Protein AF-A0A3N1SVG0-F1 (afdb_monomer_lite)

Sequence (74 aa):
MARVRYIGAGPVSVPELGRTVQPDELVEVPDSRFEGYVCQPGSWEAVEEPKAESAPAAKKTTTAAKSATTSKEV

Structure (mmCIF, N/CA/C/O backbone):
data_AF-A0A3N1SVG0-F1
#
_entry.id   AF-A0A3N1SVG0-F1
#
loop_
_atom_site.group_PDB
_atom_site.id
_atom_site.type_symbol
_atom_site.label_atom_id
_atom_site.label_alt_id
_atom_site.label_comp_id
_atom_site.label_asym_id
_atom_site.label_entity_id
_atom_site.label_seq_id
_atom_site.pdbx_PDB_ins_code
_atom_site.Cartn_x
_atom_site.Cartn_y
_atom_site.Cartn_z
_atom_site.occupancy
_atom_site.B_iso_or_equiv
_atom_site.auth_seq_id
_atom_site.auth_comp_id
_atom_site.auth_asym_id
_atom_site.auth_atom_id
_atom_site.pdbx_PDB_model_num
ATOM 1 N N . MET A 1 1 ? -9.014 5.778 9.458 1.00 77.50 1 MET A N 1
ATOM 2 C CA . MET A 1 1 ? -8.681 5.341 8.092 1.00 77.50 1 MET A CA 1
ATOM 3 C C . MET A 1 1 ? -7.307 5.899 7.787 1.00 77.50 1 MET A C 1
ATOM 5 O O . MET A 1 1 ? -7.043 7.022 8.205 1.00 77.50 1 MET A O 1
ATOM 9 N N . ALA A 1 2 ? -6.466 5.152 7.076 1.00 83.50 2 ALA A N 1
ATOM 10 C CA . ALA A 1 2 ? -5.116 5.568 6.697 1.00 83.50 2 ALA A CA 1
ATOM 11 C C . ALA A 1 2 ? -4.956 5.568 5.174 1.00 83.50 2 ALA A C 1
ATOM 13 O O 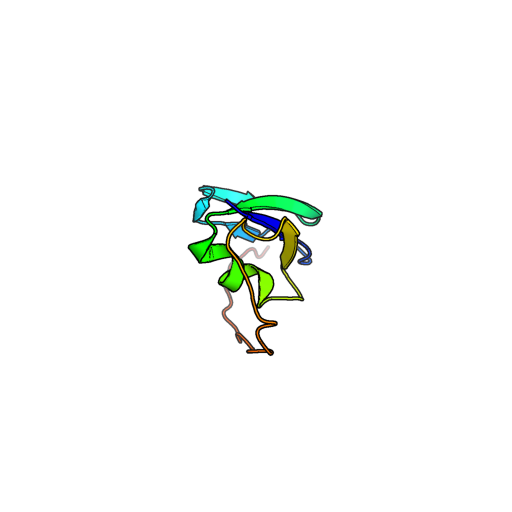. ALA A 1 2 ? -5.694 4.863 4.480 1.00 83.50 2 ALA A O 1
ATOM 14 N N . ARG A 1 3 ? -3.984 6.319 4.640 1.00 86.94 3 ARG A N 1
ATOM 15 C CA . ARG A 1 3 ? -3.712 6.338 3.193 1.00 86.94 3 ARG A CA 1
ATOM 16 C C . ARG A 1 3 ? -2.316 5.849 2.872 1.00 86.94 3 ARG A C 1
ATOM 18 O O . ARG A 1 3 ? -1.324 6.347 3.407 1.00 86.94 3 ARG A O 1
ATOM 25 N N . VAL A 1 4 ? -2.257 4.903 1.943 1.00 87.44 4 VAL A N 1
ATOM 26 C CA . VAL A 1 4 ? -1.014 4.357 1.403 1.00 87.44 4 VAL A CA 1
ATOM 27 C C . VAL A 1 4 ? -0.966 4.586 -0.099 1.00 87.44 4 VAL A C 1
ATOM 29 O O . VAL A 1 4 ? -1.976 4.477 -0.790 1.00 87.44 4 VAL A O 1
ATOM 32 N N . ARG A 1 5 ? 0.211 4.917 -0.613 1.00 90.06 5 ARG A N 1
ATOM 33 C CA . ARG A 1 5 ? 0.486 4.985 -2.044 1.00 90.06 5 ARG A CA 1
ATOM 34 C C . ARG A 1 5 ? 1.099 3.676 -2.488 1.00 90.06 5 ARG A C 1
ATOM 36 O O . ARG A 1 5 ? 2.013 3.168 -1.840 1.00 90.06 5 ARG A O 1
ATOM 43 N N . TYR A 1 6 ? 0.618 3.142 -3.597 1.00 91.06 6 TYR A N 1
ATOM 44 C CA . TYR A 1 6 ? 1.265 2.006 -4.223 1.00 91.06 6 TYR A CA 1
ATOM 45 C C . TYR A 1 6 ? 2.479 2.486 -5.024 1.00 91.06 6 TYR A C 1
ATOM 47 O O . TYR A 1 6 ? 2.345 3.304 -5.924 1.00 91.06 6 TYR A O 1
ATOM 55 N N . ILE A 1 7 ? 3.669 1.990 -4.697 1.00 91.00 7 ILE A N 1
ATOM 56 C CA . ILE A 1 7 ? 4.938 2.332 -5.369 1.00 91.00 7 ILE A CA 1
ATOM 57 C C . ILE A 1 7 ? 5.559 1.121 -6.080 1.00 91.00 7 ILE A C 1
ATOM 59 O O . ILE A 1 7 ? 6.720 1.149 -6.483 1.00 91.00 7 ILE A O 1
ATOM 63 N N . GLY A 1 8 ? 4.814 0.019 -6.193 1.00 86.06 8 GLY A N 1
ATOM 64 C CA . GLY A 1 8 ? 5.290 -1.177 -6.877 1.00 86.06 8 GLY A CA 1
ATOM 65 C C . GLY A 1 8 ? 5.295 -1.033 -8.402 1.00 86.06 8 GLY A C 1
ATOM 66 O O . GLY A 1 8 ? 4.637 -0.173 -8.981 1.00 86.06 8 GLY A O 1
ATOM 67 N N . ALA A 1 9 ? 6.048 -1.911 -9.065 1.00 83.88 9 ALA A N 1
ATOM 68 C CA . ALA A 1 9 ? 6.333 -1.818 -10.499 1.00 83.88 9 ALA A CA 1
ATOM 69 C C . ALA A 1 9 ? 5.158 -2.186 -11.432 1.00 83.88 9 ALA A C 1
ATOM 71 O O . ALA A 1 9 ? 5.278 -2.036 -12.646 1.00 83.88 9 ALA A O 1
ATOM 72 N N . GLY A 1 10 ? 4.041 -2.699 -10.911 1.00 86.19 10 GLY A N 1
ATOM 73 C CA . GLY A 1 10 ? 2.900 -3.117 -11.726 1.00 86.19 10 GLY A CA 1
ATOM 74 C C . GLY A 1 10 ? 1.620 -3.245 -10.906 1.00 86.19 10 GLY A C 1
ATOM 75 O O . GLY A 1 10 ? 1.699 -3.327 -9.691 1.00 86.19 10 GLY A O 1
ATOM 76 N N . PRO A 1 11 ? 0.438 -3.260 -11.536 1.00 89.56 11 PRO A N 1
ATOM 77 C CA . PRO A 1 11 ? -0.837 -3.193 -10.829 1.00 89.56 11 PRO A CA 1
ATOM 78 C C . PRO A 1 11 ? -1.007 -4.319 -9.801 1.00 89.56 11 PRO A C 1
ATOM 80 O O . PRO A 1 11 ? -0.722 -5.484 -10.086 1.00 89.56 11 PRO A O 1
ATOM 83 N N . VAL A 1 12 ? -1.526 -3.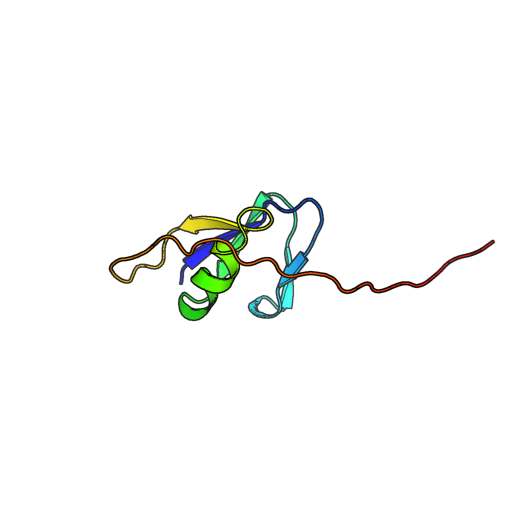976 -8.619 1.00 87.12 12 VAL A N 1
ATOM 84 C CA . VAL A 1 12 ? -1.745 -4.921 -7.515 1.00 87.12 12 VAL A CA 1
ATOM 85 C C . VAL A 1 12 ? -3.218 -4.996 -7.137 1.00 87.12 12 VAL A C 1
ATOM 87 O O . VAL A 1 12 ? -3.903 -3.983 -7.034 1.00 87.12 12 VAL A O 1
ATOM 90 N N . SER A 1 13 ? -3.732 -6.202 -6.908 1.00 87.75 13 SER A N 1
ATOM 91 C CA . SER A 1 13 ? -5.097 -6.384 -6.409 1.00 87.75 13 SER A CA 1
ATOM 92 C C . SER A 1 13 ? -5.144 -6.146 -4.906 1.00 87.75 13 SER A C 1
ATOM 94 O O . SER A 1 13 ? -4.473 -6.851 -4.153 1.00 87.75 13 SER A O 1
ATOM 96 N N . VAL A 1 14 ? -5.970 -5.195 -4.465 1.00 83.62 14 VAL A N 1
ATOM 97 C CA . VAL A 1 14 ? -6.216 -4.934 -3.043 1.00 83.62 14 VAL A CA 1
ATOM 98 C C . VAL A 1 14 ? -7.583 -5.510 -2.666 1.00 83.62 14 VAL A C 1
ATOM 100 O O . VAL A 1 14 ? -8.606 -4.942 -3.058 1.00 83.62 14 VAL A O 1
ATOM 103 N N . PRO A 1 15 ? -7.636 -6.619 -1.900 1.00 79.94 15 PRO A N 1
ATOM 104 C CA . PRO A 1 15 ? -8.896 -7.277 -1.546 1.00 79.94 15 PRO A CA 1
ATOM 105 C C . PRO A 1 15 ? -9.869 -6.353 -0.811 1.00 79.94 15 PRO A C 1
ATOM 107 O O . PRO A 1 15 ? -11.067 -6.396 -1.062 1.00 79.94 15 PRO A O 1
ATOM 110 N N . GLU A 1 16 ? -9.340 -5.476 0.041 1.00 78.69 16 GLU A N 1
ATOM 111 C CA . GLU A 1 16 ? -10.117 -4.536 0.858 1.00 78.69 16 GLU A CA 1
ATOM 112 C C . GLU A 1 16 ? -10.889 -3.504 0.011 1.00 78.69 16 GLU A C 1
ATOM 114 O O . GLU A 1 16 ? -11.921 -3.001 0.439 1.00 78.69 16 GLU A O 1
ATOM 119 N N . LEU A 1 17 ? -10.414 -3.207 -1.206 1.00 81.44 17 LEU A N 1
ATOM 120 C CA . LEU A 1 17 ? -11.057 -2.276 -2.143 1.00 81.44 17 LEU A CA 1
ATOM 121 C C . LEU A 1 17 ? -11.856 -2.994 -3.236 1.00 81.44 17 LEU A C 1
ATOM 123 O O . LEU A 1 17 ? -12.524 -2.339 -4.035 1.00 81.44 17 LEU A O 1
ATOM 127 N N . GLY A 1 18 ? -11.727 -4.322 -3.334 1.00 85.44 18 GLY A N 1
ATOM 128 C CA . GLY A 1 18 ? -12.302 -5.112 -4.422 1.00 85.44 18 GLY A CA 1
ATOM 129 C C . GLY A 1 18 ? -11.807 -4.711 -5.818 1.00 85.44 18 GLY A C 1
ATOM 130 O O . GLY A 1 18 ? -12.476 -5.015 -6.804 1.00 85.44 18 GLY A O 1
ATOM 131 N N . ARG A 1 19 ? -10.667 -4.010 -5.925 1.00 87.38 19 ARG A N 1
ATOM 132 C CA . ARG A 1 19 ? -10.134 -3.485 -7.192 1.00 87.38 19 ARG A CA 1
ATOM 133 C C . ARG A 1 19 ? -8.608 -3.568 -7.265 1.00 87.38 19 ARG A C 1
ATOM 135 O O . ARG A 1 19 ? -7.926 -3.693 -6.246 1.00 87.38 19 ARG A O 1
ATOM 142 N N . THR A 1 20 ? -8.078 -3.480 -8.481 1.00 89.69 20 THR A N 1
ATOM 143 C CA . THR A 1 20 ? -6.642 -3.310 -8.744 1.00 89.69 20 THR A CA 1
ATOM 144 C C . THR A 1 20 ? -6.224 -1.855 -8.599 1.00 89.69 20 THR A C 1
ATOM 146 O O . THR A 1 20 ? -6.929 -0.961 -9.061 1.00 89.69 20 THR A O 1
ATOM 149 N N . VAL A 1 21 ? -5.063 -1.650 -7.995 1.00 90.25 21 VAL A N 1
ATOM 150 C CA . VAL A 1 21 ? -4.435 -0.360 -7.720 1.00 90.25 21 VAL A CA 1
ATOM 151 C C . VAL A 1 21 ? -3.242 -0.207 -8.652 1.00 90.25 21 VAL A C 1
ATOM 153 O O . VAL A 1 21 ? -2.437 -1.135 -8.776 1.00 90.25 21 VAL A O 1
ATOM 156 N N . GLN A 1 22 ? -3.153 0.930 -9.337 1.00 92.44 22 GLN A N 1
ATOM 157 C CA . GLN A 1 22 ? -2.042 1.221 -10.243 1.00 92.44 22 GLN A CA 1
ATOM 158 C C . GLN A 1 22 ? -0.810 1.746 -9.491 1.00 92.44 22 GLN A C 1
ATOM 160 O O . GLN A 1 22 ? -0.945 2.262 -8.379 1.00 92.44 22 GLN A O 1
ATOM 165 N N . PRO A 1 23 ? 0.397 1.646 -10.081 1.00 90.50 23 PRO A N 1
ATOM 166 C CA . PRO A 1 23 ? 1.567 2.380 -9.604 1.00 90.50 23 PRO A CA 1
ATOM 167 C C . PRO A 1 23 ? 1.239 3.862 -9.416 1.00 90.50 23 PRO A C 1
ATOM 169 O O . PRO A 1 23 ? 0.514 4.449 -10.217 1.00 90.50 23 PRO A O 1
ATOM 172 N N . ASP A 1 24 ? 1.750 4.442 -8.337 1.00 88.75 24 ASP A N 1
ATOM 173 C CA . ASP A 1 24 ? 1.523 5.817 -7.893 1.00 88.75 24 ASP A CA 1
ATOM 174 C C . ASP A 1 24 ? 0.097 6.160 -7.441 1.00 88.75 24 ASP A C 1
ATOM 176 O O . ASP A 1 24 ? -0.159 7.293 -7.028 1.00 88.75 24 ASP A O 1
ATOM 180 N N . GLU A 1 25 ? -0.826 5.201 -7.447 1.00 89.62 25 GLU A N 1
ATOM 181 C CA . GLU A 1 25 ? -2.181 5.417 -6.955 1.00 89.62 25 GLU A CA 1
ATOM 182 C C . GLU A 1 25 ? -2.206 5.451 -5.420 1.00 89.62 25 GLU A C 1
ATOM 184 O O . GLU A 1 25 ? -1.613 4.607 -4.739 1.00 89.62 25 GLU A O 1
ATOM 189 N N . LEU A 1 26 ? -2.919 6.435 -4.867 1.00 89.31 26 LEU A N 1
ATOM 190 C CA . LEU A 1 26 ? -3.209 6.502 -3.440 1.00 89.31 26 LEU A CA 1
ATOM 191 C C . LEU A 1 26 ? -4.499 5.760 -3.134 1.00 89.31 26 LEU A C 1
ATOM 193 O O . LEU A 1 26 ? -5.533 5.988 -3.766 1.00 89.31 26 LEU A O 1
ATOM 197 N N . VAL A 1 27 ? -4.448 4.934 -2.099 1.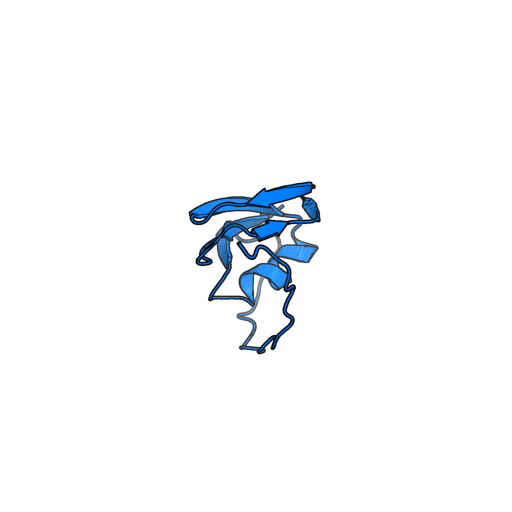00 88.25 27 VAL A N 1
ATOM 198 C CA . VAL A 1 27 ? -5.598 4.187 -1.620 1.00 88.25 27 VAL A CA 1
ATOM 199 C C . VAL A 1 27 ? -5.805 4.361 -0.132 1.00 88.25 27 VAL A C 1
ATOM 201 O O . VAL A 1 27 ? -4.864 4.448 0.656 1.00 88.25 27 VAL A O 1
ATOM 204 N N . GLU A 1 28 ? -7.076 4.410 0.244 1.00 88.56 28 GLU A N 1
ATOM 205 C CA . GLU A 1 28 ? -7.501 4.499 1.629 1.00 88.56 28 GLU A CA 1
ATOM 206 C C . GLU A 1 28 ? -7.779 3.091 2.154 1.00 88.56 28 GLU A C 1
ATOM 208 O O . GLU A 1 28 ? -8.539 2.328 1.558 1.00 88.56 28 GLU A O 1
ATOM 213 N N . VAL A 1 29 ? -7.123 2.734 3.251 1.00 84.81 29 VAL A N 1
ATOM 214 C CA . VAL A 1 29 ? -7.227 1.422 3.887 1.00 84.81 29 VAL A CA 1
ATOM 215 C C . VAL A 1 29 ? -7.619 1.585 5.357 1.00 84.81 29 VAL A C 1
ATOM 217 O O . VAL A 1 29 ? -7.330 2.617 5.974 1.00 84.81 29 VAL A O 1
ATOM 220 N N . PRO A 1 30 ? -8.261 0.573 5.960 1.00 85.25 30 PRO A N 1
ATOM 221 C CA . PRO A 1 30 ? -8.483 0.559 7.400 1.00 85.25 30 PRO A CA 1
ATOM 222 C C . PRO A 1 30 ? -7.151 0.647 8.158 1.00 85.25 30 PRO A C 1
ATOM 224 O O . PRO A 1 30 ? -6.177 -0.001 7.772 1.00 85.25 30 PRO A O 1
ATOM 227 N N . ASP A 1 31 ? -7.106 1.393 9.265 1.00 80.69 31 ASP A N 1
ATOM 228 C CA . ASP A 1 31 ? -5.879 1.613 10.050 1.00 80.69 31 ASP A CA 1
ATOM 229 C C . ASP A 1 31 ? -5.265 0.284 10.524 1.00 80.69 31 ASP A C 1
ATOM 231 O O . ASP A 1 31 ? -4.052 0.108 10.487 1.00 80.69 31 ASP A O 1
ATOM 235 N N . SER A 1 32 ? -6.102 -0.710 10.851 1.00 82.75 32 SER A N 1
ATOM 236 C CA . SER A 1 32 ? -5.673 -2.067 11.231 1.00 82.75 32 SER A CA 1
ATOM 237 C C . SER A 1 32 ? -4.888 -2.809 10.141 1.00 82.75 32 SER A C 1
ATOM 239 O O . SER A 1 32 ? -4.205 -3.786 10.435 1.00 82.75 32 SER A O 1
ATOM 241 N N . ARG A 1 33 ? -5.000 -2.386 8.876 1.00 80.88 33 ARG A N 1
ATOM 242 C CA . ARG A 1 33 ? -4.269 -2.953 7.734 1.00 80.88 33 ARG A CA 1
ATOM 243 C C . ARG A 1 33 ? -3.079 -2.097 7.304 1.00 80.88 33 ARG A C 1
ATOM 245 O O . ARG A 1 33 ? -2.229 -2.618 6.587 1.00 80.88 33 ARG A O 1
ATOM 252 N N . PHE A 1 34 ? -3.005 -0.834 7.731 1.00 84.44 34 PHE A N 1
ATOM 253 C CA . PHE A 1 34 ? -1.963 0.118 7.334 1.00 84.44 34 PHE A CA 1
ATOM 254 C C . PHE A 1 34 ? -0.556 -0.451 7.535 1.00 84.44 34 PHE A C 1
ATOM 256 O O . PHE A 1 34 ? 0.216 -0.495 6.580 1.00 84.44 34 PHE A O 1
ATOM 263 N N . GLU A 1 35 ? -0.267 -0.981 8.730 1.00 81.69 35 GLU A N 1
ATOM 264 C CA . GLU A 1 35 ? 1.026 -1.600 9.064 1.00 81.69 35 GLU A CA 1
ATOM 265 C C . GLU A 1 35 ? 1.444 -2.696 8.075 1.00 81.69 35 GLU A C 1
ATOM 267 O O . GLU A 1 35 ? 2.601 -2.760 7.662 1.00 81.69 35 GLU A O 1
ATOM 272 N N . GLY A 1 36 ? 0.498 -3.533 7.639 1.00 83.44 36 GLY A N 1
ATOM 273 C CA . GLY A 1 36 ? 0.775 -4.618 6.698 1.00 83.44 36 GLY A CA 1
ATOM 274 C C . GLY A 1 36 ? 1.216 -4.128 5.316 1.00 83.44 36 GLY A C 1
ATOM 275 O O . GLY A 1 36 ? 1.988 -4.814 4.648 1.00 83.44 36 GLY A O 1
ATOM 276 N N . TYR A 1 37 ? 0.761 -2.940 4.907 1.00 84.31 37 TYR A N 1
ATOM 277 C CA . TYR A 1 37 ? 1.180 -2.299 3.665 1.00 84.31 37 TYR A CA 1
ATOM 278 C C . TYR A 1 37 ? 2.516 -1.578 3.847 1.00 84.31 37 TYR A C 1
ATOM 280 O O . TYR A 1 37 ? 3.465 -1.869 3.128 1.00 84.31 37 TYR A O 1
ATOM 288 N N . VAL A 1 38 ? 2.648 -0.702 4.845 1.00 83.69 38 VAL A N 1
ATOM 289 C CA . VAL A 1 38 ? 3.861 0.125 5.019 1.00 83.69 38 VAL A CA 1
ATOM 290 C C . VAL A 1 38 ? 5.105 -0.674 5.423 1.00 83.69 38 VAL A C 1
ATOM 292 O O . VAL A 1 38 ? 6.225 -0.239 5.167 1.00 83.69 38 VAL A O 1
ATOM 295 N N . CYS A 1 39 ? 4.940 -1.883 5.968 1.00 85.56 39 CYS A N 1
ATOM 296 C CA . CYS A 1 39 ? 6.041 -2.828 6.193 1.00 85.56 39 CYS A CA 1
ATOM 297 C C . CYS A 1 39 ? 6.611 -3.418 4.876 1.00 85.56 39 CYS A C 1
ATOM 299 O O . CYS A 1 39 ? 7.606 -4.147 4.886 1.00 85.56 39 CYS A O 1
ATOM 301 N N . GLN A 1 40 ? 6.029 -3.075 3.720 1.00 84.06 40 GLN A N 1
ATOM 302 C CA . GLN A 1 40 ? 6.497 -3.445 2.382 1.00 84.06 40 GLN A CA 1
ATOM 303 C C . GLN A 1 40 ? 7.053 -2.226 1.617 1.00 84.06 40 GLN A C 1
ATOM 305 O O . GLN A 1 40 ? 6.460 -1.793 0.626 1.00 84.06 40 GLN A O 1
ATOM 310 N N . PRO A 1 41 ? 8.234 -1.699 1.991 1.00 77.00 41 PRO A N 1
ATOM 311 C CA . PRO A 1 41 ? 8.776 -0.446 1.448 1.00 77.00 41 PRO A CA 1
ATOM 312 C C . PRO A 1 41 ? 9.144 -0.488 -0.047 1.00 77.00 41 PRO A C 1
ATOM 314 O O . PRO A 1 41 ? 9.540 0.526 -0.604 1.00 77.00 41 PRO A O 1
ATOM 317 N N . GLY A 1 42 ? 9.068 -1.651 -0.704 1.00 83.56 42 GLY A N 1
ATOM 318 C CA . GLY A 1 42 ? 9.244 -1.789 -2.158 1.00 83.56 42 GLY A CA 1
ATOM 319 C C . GLY A 1 42 ? 7.930 -1.875 -2.940 1.00 83.56 42 GLY A C 1
ATOM 320 O O . GLY A 1 42 ? 7.943 -2.122 -4.142 1.00 83.56 42 GLY A O 1
ATOM 321 N N . SER A 1 43 ? 6.788 -1.771 -2.264 1.00 85.81 43 SER A N 1
ATOM 322 C CA . SER A 1 43 ? 5.464 -1.898 -2.879 1.00 85.81 43 SER A CA 1
ATOM 323 C C . SER A 1 43 ? 4.490 -0.841 -2.379 1.00 85.81 43 SER A C 1
ATOM 325 O O . SER A 1 43 ? 3.654 -0.401 -3.157 1.00 85.81 43 SER A O 1
ATOM 327 N N . TRP A 1 44 ? 4.620 -0.381 -1.135 1.00 88.94 44 TRP A N 1
ATOM 328 C CA . TRP A 1 44 ? 3.709 0.589 -0.537 1.00 88.94 44 TRP A CA 1
ATOM 329 C C . TRP A 1 44 ? 4.461 1.666 0.244 1.00 88.94 44 TRP A C 1
ATOM 331 O O . TRP A 1 44 ? 5.462 1.392 0.904 1.00 88.94 44 TRP A O 1
ATOM 341 N N . GLU A 1 45 ? 3.939 2.885 0.187 1.00 87.56 45 GLU A N 1
ATOM 342 C CA . GLU A 1 45 ? 4.453 4.071 0.864 1.00 87.56 45 GLU A CA 1
ATOM 343 C C . GLU A 1 45 ? 3.358 4.672 1.754 1.00 87.56 45 GLU A C 1
ATOM 345 O O . GLU A 1 45 ? 2.209 4.822 1.337 1.00 87.56 45 GLU A O 1
ATOM 350 N N . ALA A 1 46 ? 3.706 5.005 2.996 1.00 85.44 46 ALA A N 1
ATOM 351 C CA . ALA A 1 46 ? 2.819 5.714 3.911 1.00 85.44 46 ALA A CA 1
ATOM 352 C C . ALA A 1 46 ? 2.645 7.162 3.438 1.00 85.44 46 ALA A C 1
ATOM 354 O O . ALA A 1 46 ? 3.614 7.917 3.448 1.00 85.44 46 ALA A O 1
ATOM 355 N N . VAL A 1 47 ? 1.430 7.559 3.050 1.00 85.94 47 VAL A N 1
ATOM 356 C CA . VAL A 1 47 ? 1.149 8.966 2.713 1.00 85.94 47 VAL A CA 1
ATOM 357 C C . VAL A 1 47 ? 0.474 9.683 3.869 1.00 85.94 47 VAL A C 1
ATOM 359 O O . VAL A 1 47 ? 0.847 10.803 4.204 1.00 85.94 47 VAL A O 1
ATOM 362 N N . GLU A 1 48 ? -0.520 9.045 4.480 1.00 80.75 48 GLU A N 1
ATOM 363 C CA . GLU A 1 48 ? -1.251 9.603 5.613 1.00 80.75 48 GLU A CA 1
ATOM 364 C C . GLU A 1 48 ? -1.256 8.562 6.731 1.00 80.75 48 GLU A C 1
ATOM 366 O O . GLU A 1 48 ? -1.880 7.502 6.600 1.00 80.75 48 GLU A O 1
ATOM 371 N N . GLU A 1 49 ? -0.507 8.847 7.801 1.00 64.44 49 GLU A N 1
ATOM 372 C CA . GLU A 1 49 ? -0.441 7.984 8.980 1.00 64.44 49 GLU A CA 1
ATOM 373 C C . GLU A 1 49 ? -1.809 7.937 9.685 1.00 64.44 49 GLU A C 1
ATOM 375 O O . GLU A 1 49 ? -2.485 8.968 9.794 1.00 64.44 49 GLU A O 1
ATOM 380 N N . PRO A 1 50 ? -2.246 6.751 10.156 1.00 67.50 50 PRO A N 1
ATOM 381 C CA . PRO A 1 50 ? -3.502 6.603 10.879 1.00 67.50 50 PRO A CA 1
ATOM 382 C C . PRO A 1 50 ? -3.540 7.560 12.073 1.00 67.50 50 PRO A C 1
ATOM 384 O O . PRO A 1 50 ? -2.549 7.736 12.778 1.00 67.50 50 PRO A O 1
ATOM 387 N N . LYS A 1 51 ? -4.707 8.152 12.356 1.00 62.09 51 LYS A N 1
ATOM 388 C CA . LYS A 1 51 ? -4.888 9.174 13.411 1.00 62.09 51 LYS A CA 1
ATOM 389 C C . LYS A 1 51 ? -4.709 8.642 14.851 1.00 62.09 51 LYS A C 1
ATOM 391 O O . LYS A 1 51 ? -5.052 9.326 15.810 1.00 62.09 51 LYS A O 1
ATOM 396 N N . ALA A 1 52 ? -4.180 7.436 15.024 1.00 51.94 52 ALA A N 1
ATOM 397 C CA . ALA A 1 52 ? -3.915 6.825 16.315 1.00 51.94 52 ALA A CA 1
ATOM 398 C C . ALA A 1 52 ? -2.405 6.829 16.597 1.00 51.94 52 ALA A C 1
ATOM 400 O O . ALA A 1 52 ? -1.664 5.985 16.116 1.00 51.94 52 ALA A O 1
ATOM 401 N N . GLU A 1 53 ? -1.985 7.839 17.357 1.00 54.03 53 GLU A N 1
ATOM 402 C CA . GLU A 1 53 ? -1.040 7.727 18.472 1.00 54.03 53 GLU A CA 1
ATOM 403 C C . GLU A 1 53 ? 0.064 6.647 18.360 1.00 54.03 53 GLU A C 1
ATOM 405 O O . GLU A 1 53 ? -0.122 5.500 18.740 1.00 54.03 53 GLU A O 1
ATOM 410 N N . SER A 1 54 ? 1.258 7.086 17.948 1.00 53.41 54 SER A N 1
ATOM 411 C CA . SER A 1 54 ? 2.575 6.507 18.270 1.00 53.41 54 SER A CA 1
ATOM 412 C C . SER A 1 54 ? 2.920 5.058 17.853 1.00 53.41 54 SER A C 1
ATOM 414 O O . SER A 1 54 ? 2.583 4.096 18.534 1.00 53.41 54 SER A O 1
ATOM 416 N N . ALA A 1 55 ? 3.889 4.999 16.920 1.00 49.38 55 ALA A N 1
ATOM 417 C CA . ALA A 1 55 ? 5.064 4.099 16.878 1.00 49.38 55 ALA A CA 1
ATOM 418 C C . ALA A 1 55 ? 4.910 2.679 16.279 1.00 49.38 55 ALA A C 1
ATOM 420 O O . ALA A 1 55 ? 3.813 2.136 16.243 1.00 49.38 55 ALA A O 1
ATOM 421 N N . PRO A 1 56 ? 6.028 1.980 15.961 1.00 51.94 56 PRO A N 1
ATOM 422 C CA . PRO A 1 56 ? 7.313 2.411 15.390 1.00 51.94 56 PRO A CA 1
ATOM 423 C C . PRO A 1 56 ? 7.673 1.641 14.095 1.00 51.94 56 PRO A C 1
ATOM 425 O O . PRO A 1 56 ? 7.192 0.544 13.845 1.00 51.94 56 PRO A O 1
ATOM 428 N N . ALA A 1 57 ? 8.615 2.186 13.317 1.00 57.19 57 ALA A N 1
ATOM 429 C CA . ALA A 1 57 ? 9.246 1.582 12.137 1.00 57.19 57 ALA A CA 1
ATOM 430 C C . ALA A 1 57 ? 9.421 0.043 12.204 1.00 57.19 57 ALA A C 1
ATOM 432 O O . ALA A 1 57 ? 10.371 -0.468 12.812 1.00 57.19 57 ALA A O 1
ATOM 433 N N . ALA A 1 58 ? 8.531 -0.700 11.538 1.00 50.41 58 ALA A N 1
ATOM 434 C CA . ALA A 1 58 ? 8.630 -2.147 11.422 1.00 50.41 58 ALA A CA 1
ATOM 435 C C . ALA A 1 58 ? 9.803 -2.519 10.501 1.00 50.41 58 ALA A C 1
ATOM 437 O O . ALA A 1 58 ? 9.833 -2.258 9.297 1.00 50.41 58 ALA A O 1
ATOM 438 N N . LYS A 1 59 ? 10.826 -3.106 11.121 1.00 50.03 59 LYS A N 1
ATOM 439 C CA . LYS A 1 59 ? 12.023 -3.638 10.473 1.00 50.03 59 LYS A CA 1
ATOM 440 C C . LYS A 1 59 ? 11.649 -4.796 9.539 1.00 50.03 59 LYS A C 1
ATOM 442 O O . LYS A 1 59 ? 10.922 -5.701 9.931 1.00 50.03 59 LYS A O 1
ATOM 447 N N . LYS A 1 60 ? 12.233 -4.754 8.335 1.00 60.94 60 LYS A N 1
ATOM 448 C CA . LYS A 1 60 ? 12.291 -5.776 7.272 1.00 60.94 60 LYS A CA 1
ATOM 449 C C . LYS A 1 60 ? 11.809 -7.181 7.667 1.00 60.94 60 LYS A C 1
ATOM 451 O O . LYS A 1 60 ? 12.475 -7.854 8.450 1.00 60.94 60 LYS A O 1
ATOM 456 N N . THR A 1 61 ? 10.810 -7.697 6.951 1.00 42.16 61 THR A N 1
ATOM 457 C CA . THR A 1 61 ? 10.675 -9.142 6.707 1.00 42.16 61 THR A CA 1
ATOM 458 C C . THR A 1 61 ? 10.296 -9.428 5.254 1.00 42.16 61 THR A C 1
ATOM 460 O O . THR A 1 61 ? 9.233 -9.080 4.754 1.00 42.16 61 THR A O 1
ATOM 463 N N . THR A 1 62 ? 11.239 -10.068 4.568 1.00 51.44 62 THR A N 1
ATOM 464 C CA . THR A 1 62 ? 11.091 -10.824 3.326 1.00 51.44 62 THR A CA 1
ATOM 465 C C . THR A 1 62 ? 9.767 -11.591 3.273 1.00 51.44 62 THR A C 1
ATOM 467 O O . THR A 1 62 ? 9.540 -12.452 4.116 1.00 51.44 62 THR A O 1
ATOM 470 N N . THR A 1 63 ? 8.951 -11.376 2.234 1.00 41.97 63 THR A N 1
ATOM 471 C CA . THR A 1 63 ? 8.020 -12.415 1.765 1.00 41.97 63 THR A CA 1
ATOM 472 C C . THR A 1 63 ? 8.491 -12.887 0.401 1.00 41.97 6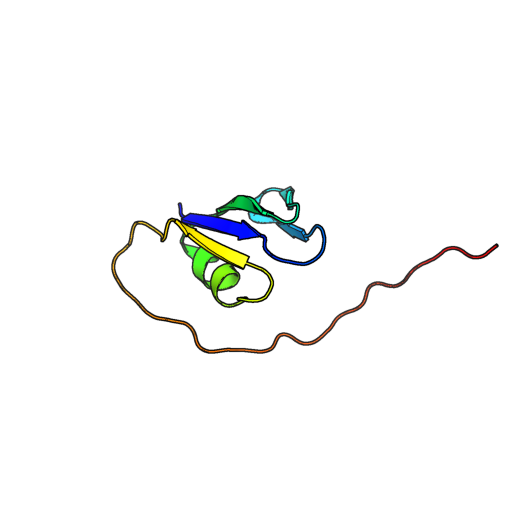3 THR A C 1
ATOM 474 O O . THR A 1 63 ? 8.408 -12.186 -0.605 1.00 41.97 63 THR A O 1
ATOM 477 N N . ALA A 1 64 ? 9.068 -14.081 0.416 1.00 43.56 64 ALA A N 1
ATOM 478 C CA . ALA A 1 64 ? 9.408 -14.845 -0.760 1.00 43.56 64 ALA A CA 1
ATOM 479 C C . ALA A 1 64 ? 8.132 -15.350 -1.459 1.00 43.56 64 ALA A C 1
ATOM 481 O O . ALA A 1 64 ? 7.216 -15.832 -0.801 1.00 43.56 64 ALA A O 1
ATOM 482 N N . ALA A 1 65 ? 8.154 -15.269 -2.793 1.00 56.12 65 ALA A N 1
ATOM 483 C CA . ALA A 1 65 ? 7.577 -16.185 -3.781 1.00 56.12 65 ALA A CA 1
ATOM 484 C C . ALA A 1 65 ? 6.122 -16.687 -3.622 1.00 56.12 65 ALA A C 1
ATOM 486 O O . ALA A 1 65 ? 5.823 -17.499 -2.751 1.00 56.12 65 ALA A O 1
ATOM 487 N N . LYS A 1 66 ? 5.295 -16.429 -4.650 1.00 40.50 66 LYS A N 1
ATOM 488 C CA . LYS A 1 66 ? 4.674 -17.514 -5.437 1.00 40.50 66 LYS A CA 1
ATOM 489 C C . LYS A 1 66 ? 4.111 -17.036 -6.779 1.00 40.50 66 LYS A C 1
ATOM 491 O O . LYS A 1 66 ? 3.314 -16.112 -6.859 1.00 40.50 66 LYS A O 1
ATOM 496 N N . SER A 1 67 ? 4.565 -17.729 -7.814 1.00 50.00 67 SER A N 1
ATOM 497 C CA . SER A 1 67 ? 4.152 -17.700 -9.210 1.00 50.00 67 SER A CA 1
ATOM 498 C C . SER A 1 67 ? 2.648 -17.916 -9.416 1.00 50.00 67 SER A C 1
ATOM 500 O O . SER A 1 67 ? 2.044 -18.735 -8.727 1.00 50.00 67 SER A O 1
ATOM 502 N N . ALA A 1 68 ? 2.103 -17.320 -10.477 1.00 44.06 68 ALA A N 1
ATOM 503 C CA . ALA A 1 68 ? 1.024 -17.917 -11.260 1.00 44.06 68 ALA A CA 1
ATOM 504 C C . ALA A 1 68 ? 1.394 -17.812 -12.748 1.00 44.06 68 ALA A C 1
ATOM 506 O O . ALA A 1 68 ? 1.464 -16.734 -13.327 1.00 44.06 68 ALA A O 1
ATOM 507 N N . THR A 1 69 ? 1.731 -18.973 -13.300 1.00 51.66 69 THR A N 1
ATOM 508 C CA . THR A 1 69 ? 1.952 -19.271 -14.718 1.00 51.66 69 THR A CA 1
ATOM 509 C C . THR A 1 69 ? 0.621 -19.340 -15.482 1.00 51.66 69 THR A C 1
ATOM 511 O O . THR A 1 69 ? -0.410 -19.524 -14.839 1.00 51.66 69 THR A O 1
ATOM 514 N N . THR A 1 70 ? 0.705 -19.312 -16.824 1.00 37.91 70 THR A N 1
ATOM 515 C CA . THR A 1 70 ? -0.268 -19.727 -17.872 1.00 37.91 70 THR A CA 1
ATOM 516 C C . THR A 1 70 ? -0.747 -18.5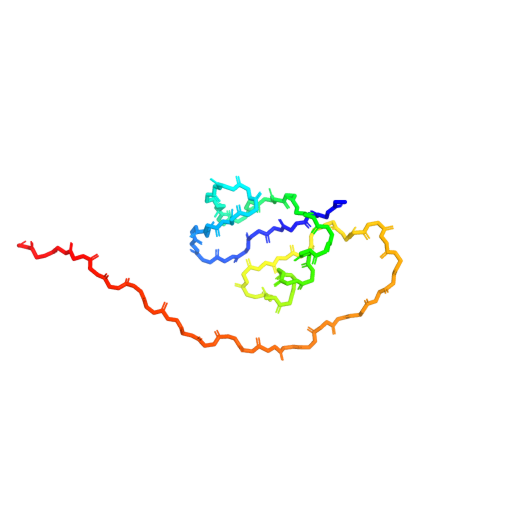59 -18.748 1.00 37.91 70 THR A C 1
ATOM 518 O O . THR A 1 70 ? -1.143 -17.528 -18.229 1.00 37.91 70 THR A O 1
ATOM 521 N N . SER A 1 71 ? -0.811 -18.587 -20.080 1.00 51.31 71 SER A N 1
ATOM 522 C CA . SER A 1 71 ? -0.305 -19.425 -21.176 1.00 51.31 71 SER A CA 1
ATOM 523 C C . SER A 1 71 ? -0.656 -18.654 -22.458 1.00 51.31 71 SER A C 1
ATOM 525 O O . SER A 1 71 ? -1.793 -18.191 -22.550 1.00 51.31 71 SER A O 1
ATOM 527 N N . LYS A 1 72 ? 0.229 -18.574 -23.462 1.00 41.09 72 LYS A N 1
ATOM 528 C CA . LYS A 1 72 ? -0.194 -18.709 -24.871 1.00 41.09 72 LYS A CA 1
ATOM 529 C C . LYS A 1 72 ? 0.981 -18.859 -25.841 1.00 41.09 72 LYS A C 1
ATOM 531 O O . LYS A 1 72 ? 1.715 -17.918 -26.115 1.00 41.09 72 LYS A O 1
ATOM 536 N N . GLU A 1 73 ? 1.097 -20.086 -26.321 1.00 51.69 73 GLU A N 1
ATOM 537 C CA . GLU A 1 73 ? 1.718 -20.530 -27.568 1.00 51.69 73 GLU A CA 1
ATOM 538 C C . GLU A 1 73 ? 0.861 -20.087 -28.775 1.00 51.69 73 GLU A C 1
ATOM 540 O O . GLU A 1 73 ? -0.371 -20.133 -28.684 1.00 51.69 73 GLU A O 1
ATOM 545 N N . VAL A 1 74 ? 1.500 -19.629 -29.862 1.00 54.00 74 VAL A N 1
ATOM 546 C CA . VAL A 1 74 ? 1.382 -20.134 -31.255 1.00 54.00 74 VAL A CA 1
ATOM 547 C C . VAL A 1 74 ? 2.329 -19.365 -32.177 1.00 54.00 74 VAL A C 1
ATOM 549 O O . VAL A 1 74 ? 2.356 -18.117 -32.088 1.00 54.00 74 VAL A O 1
#

Secondary structure (DSSP, 8-state):
-EEEEE-SSS-EEEGGGTEEE-TT-EEEE-HHHHHHHHT-TTTEEEEE--SS----------------------

pLDDT: mean 73.5, std 17.26, range [37.91, 92.44]

Foldseek 3Di:
DFKKFFQEPAWDDDVQVNDIAGHRGIDDDDLVCPCVQCLCVRTIDGDGHPPDDDDDDDDDDDDDDDDDDDDDDD

Radius of gyration: 14.44 Å; chains: 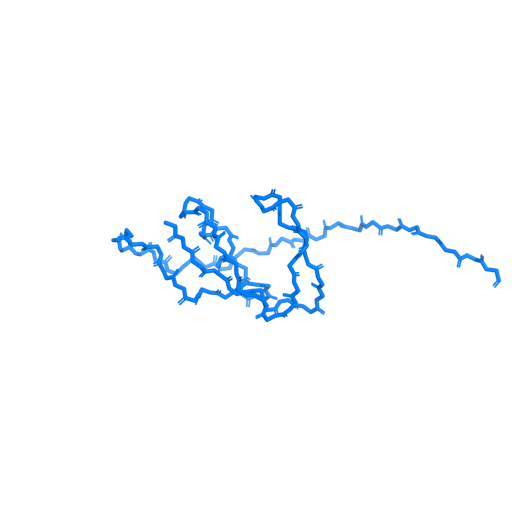1; bounding box: 25×30×50 Å